Protein AF-A0A7J9DX32-F1 (afdb_monomer)

Structure (mmCIF, N/CA/C/O backbone):
data_AF-A0A7J9DX32-F1
#
_entry.id   AF-A0A7J9DX32-F1
#
loop_
_atom_site.group_PDB
_atom_site.id
_atom_site.type_symbol
_atom_site.label_atom_id
_atom_site.label_alt_id
_atom_site.label_comp_id
_atom_site.label_asym_id
_atom_site.label_entity_id
_atom_site.label_seq_id
_atom_site.pdbx_PDB_ins_code
_atom_site.Cartn_x
_atom_site.Cartn_y
_atom_site.Cartn_z
_atom_site.occupancy
_atom_site.B_iso_or_equiv
_atom_site.auth_seq_id
_atom_site.auth_comp_id
_atom_site.auth_asym_id
_atom_site.auth_atom_id
_atom_site.pdbx_PDB_model_num
ATOM 1 N N . MET A 1 1 ? -2.022 -14.378 55.003 1.00 65.31 1 MET A N 1
ATOM 2 C CA . MET A 1 1 ? -2.112 -14.749 53.570 1.00 65.31 1 MET A CA 1
ATOM 3 C C . MET A 1 1 ? -3.363 -14.179 52.886 1.00 65.31 1 MET A C 1
ATOM 5 O O . MET A 1 1 ? -3.227 -13.496 51.880 1.00 65.31 1 MET A O 1
ATOM 9 N N . GLN A 1 2 ? -4.553 -14.349 53.469 1.00 70.94 2 GLN A N 1
ATOM 10 C CA . GLN A 1 2 ? -5.857 -13.999 52.871 1.00 70.94 2 GLN A CA 1
ATOM 11 C C . GLN A 1 2 ? -6.054 -12.503 52.528 1.00 70.94 2 GLN A C 1
ATOM 13 O O . GLN A 1 2 ? -6.438 -12.180 51.409 1.00 70.94 2 GLN A O 1
ATOM 18 N N . LYS A 1 3 ? -5.680 -11.569 53.421 1.00 76.62 3 LYS A N 1
ATOM 19 C CA . LYS A 1 3 ? -5.816 -10.110 53.182 1.00 76.62 3 LYS A CA 1
ATOM 20 C C . LYS A 1 3 ? -5.061 -9.606 51.942 1.00 76.62 3 LYS A C 1
ATOM 22 O O . LYS A 1 3 ? -5.523 -8.699 51.259 1.00 76.62 3 LYS A O 1
ATOM 27 N N . SER A 1 4 ? -3.900 -10.191 51.641 1.00 73.19 4 SER A N 1
ATOM 28 C CA . SER A 1 4 ? -3.064 -9.764 50.511 1.00 73.19 4 SER A CA 1
ATOM 29 C C . SER A 1 4 ? -3.654 -10.207 49.163 1.00 73.19 4 SER A C 1
ATOM 31 O O . SER A 1 4 ? -3.531 -9.494 48.169 1.00 73.19 4 SER A O 1
ATOM 33 N N . GLN A 1 5 ? -4.365 -11.341 49.133 1.00 82.31 5 GLN A N 1
ATOM 34 C CA . GLN A 1 5 ? -5.118 -11.786 47.955 1.00 82.31 5 GLN A CA 1
ATOM 35 C C . GLN A 1 5 ? -6.330 -10.889 47.687 1.00 82.31 5 GLN A C 1
ATOM 37 O O . GLN A 1 5 ? -6.533 -10.481 46.546 1.00 82.31 5 GLN A O 1
ATOM 42 N N . THR A 1 6 ? -7.080 -10.508 48.726 1.00 76.38 6 THR A N 1
ATOM 43 C CA . THR A 1 6 ? -8.246 -9.619 48.592 1.00 76.38 6 THR A CA 1
ATOM 44 C C . THR A 1 6 ? 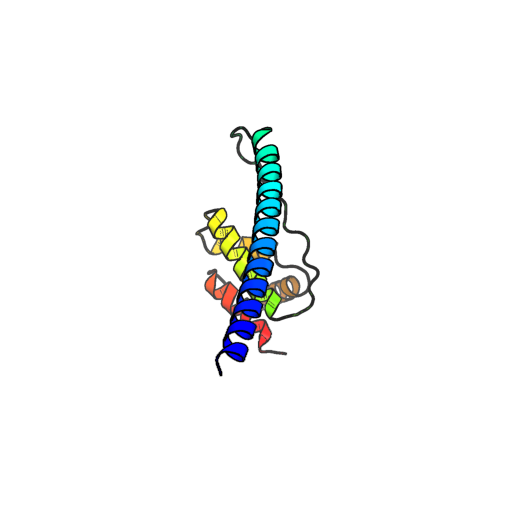-7.869 -8.257 47.997 1.00 76.38 6 THR A C 1
ATOM 46 O O . THR A 1 6 ? -8.558 -7.759 47.112 1.00 76.38 6 THR A O 1
ATOM 49 N N . ILE A 1 7 ? -6.729 -7.683 48.400 1.00 83.88 7 ILE A N 1
ATOM 50 C CA . ILE A 1 7 ? -6.231 -6.404 47.860 1.00 83.88 7 ILE A CA 1
ATOM 51 C C . ILE A 1 7 ? -5.830 -6.523 46.380 1.00 83.88 7 ILE A C 1
ATOM 53 O O . ILE A 1 7 ? -6.103 -5.623 45.587 1.00 83.88 7 ILE A O 1
ATOM 57 N N . ARG A 1 8 ? -5.186 -7.629 45.984 1.00 84.25 8 ARG A N 1
ATOM 58 C CA . ARG A 1 8 ? -4.792 -7.863 44.583 1.00 84.25 8 ARG A CA 1
ATOM 59 C C . ARG A 1 8 ? -6.004 -8.035 43.673 1.00 84.25 8 ARG A C 1
ATOM 61 O O . ARG A 1 8 ? -6.016 -7.470 42.584 1.00 84.25 8 ARG A O 1
ATOM 68 N N . LEU A 1 9 ? -7.015 -8.767 44.139 1.00 82.44 9 LEU A N 1
ATOM 69 C CA . LEU A 1 9 ? -8.276 -8.940 43.418 1.00 82.44 9 LEU A CA 1
ATOM 70 C C . LEU A 1 9 ? -9.008 -7.604 43.239 1.00 82.44 9 LEU A C 1
ATOM 72 O O . LEU A 1 9 ? -9.459 -7.316 42.135 1.00 82.44 9 LEU A O 1
ATOM 76 N N . GLY A 1 10 ? -9.036 -6.753 44.270 1.00 85.06 10 GLY A N 1
ATOM 77 C CA . GLY A 1 10 ? -9.612 -5.407 44.171 1.00 85.06 10 GLY A CA 1
ATOM 78 C C . GLY A 1 10 ? -8.940 -4.543 43.097 1.00 85.06 10 GLY A C 1
ATOM 79 O O . GLY A 1 10 ? -9.620 -3.983 42.243 1.00 85.06 10 GLY A O 1
ATOM 80 N N . LYS A 1 11 ? -7.601 -4.512 43.061 1.00 86.69 11 LYS A N 1
ATOM 81 C CA . LYS A 1 11 ? -6.849 -3.758 42.037 1.00 86.69 11 LYS A CA 1
ATOM 82 C C . LYS A 1 11 ? -7.049 -4.301 40.618 1.00 86.69 11 LYS A C 1
ATOM 84 O O . LYS A 1 11 ? -7.094 -3.533 39.661 1.00 86.69 11 LYS A O 1
ATOM 89 N N . ALA A 1 12 ? -7.143 -5.623 40.468 1.00 83.31 12 ALA A N 1
ATOM 90 C CA . ALA A 1 12 ? -7.405 -6.246 39.173 1.00 83.31 12 ALA A CA 1
ATOM 91 C C . ALA A 1 12 ? -8.815 -5.907 38.659 1.00 83.31 12 ALA A C 1
ATOM 93 O O . ALA A 1 12 ? -8.985 -5.626 37.471 1.00 83.31 12 ALA A O 1
ATOM 94 N N . LEU A 1 13 ? -9.805 -5.873 39.555 1.00 86.56 13 LEU A N 1
ATOM 95 C CA . LEU A 1 13 ? -11.174 -5.484 39.228 1.00 86.56 13 LEU A CA 1
ATOM 96 C C . LEU A 1 13 ? -11.249 -4.017 38.787 1.00 86.56 13 LEU A C 1
ATOM 98 O O . LEU A 1 13 ? -11.828 -3.725 37.747 1.00 86.56 13 LEU A O 1
ATOM 102 N N . GLU A 1 14 ? -10.590 -3.111 39.508 1.00 89.56 14 GLU A N 1
ATOM 103 C CA . GLU A 1 14 ? -10.540 -1.684 39.168 1.00 89.56 14 GLU A CA 1
ATOM 104 C C . GLU A 1 14 ? -9.890 -1.435 37.798 1.00 89.56 14 GLU A C 1
ATOM 106 O O . GLU A 1 14 ? -10.435 -0.708 36.967 1.00 89.56 14 GLU A O 1
ATOM 111 N N . LYS A 1 15 ? -8.779 -2.124 37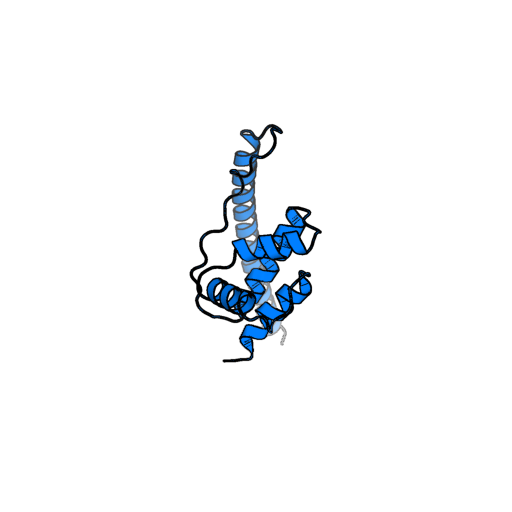.499 1.00 87.88 15 LYS A N 1
ATOM 112 C CA . LYS A 1 15 ? -8.139 -2.068 36.175 1.00 87.88 15 LYS A CA 1
ATOM 113 C C . LYS A 1 15 ? -9.067 -2.578 35.064 1.00 87.88 15 LYS A C 1
ATOM 115 O O . LYS A 1 15 ? -9.084 -2.027 33.962 1.00 87.88 15 LYS A O 1
ATOM 120 N N . THR A 1 16 ? -9.846 -3.619 35.347 1.00 87.12 16 THR A N 1
ATOM 121 C CA . THR A 1 16 ? -10.810 -4.184 34.390 1.00 87.12 16 THR A CA 1
ATOM 122 C C . THR A 1 16 ? -11.972 -3.220 34.144 1.00 87.12 16 THR A C 1
ATOM 124 O O . THR A 1 16 ? -12.362 -3.007 33.000 1.00 87.12 16 THR A O 1
ATOM 127 N N . ILE A 1 17 ? -12.478 -2.558 35.185 1.00 91.31 17 ILE A N 1
ATOM 128 C CA . ILE A 1 17 ? -13.526 -1.537 35.055 1.00 91.31 17 ILE A CA 1
ATOM 129 C C . ILE A 1 17 ? -13.012 -0.346 34.237 1.00 91.31 17 ILE A C 1
ATOM 131 O O . ILE A 1 17 ? -13.661 0.051 33.273 1.00 91.31 17 ILE A O 1
ATOM 135 N N . ALA A 1 18 ? -11.816 0.164 34.545 1.00 88.06 18 ALA A N 1
ATOM 136 C CA . ALA A 1 18 ? -11.224 1.292 33.825 1.00 88.06 18 ALA A CA 1
ATOM 137 C C . ALA A 1 18 ? -11.020 0.995 32.328 1.00 88.06 18 ALA A C 1
ATOM 139 O O . ALA A 1 18 ? -11.337 1.820 31.474 1.00 88.06 18 ALA A O 1
ATOM 140 N N . THR A 1 19 ? -10.529 -0.203 31.999 1.00 82.31 19 THR A N 1
ATOM 141 C CA . THR A 1 19 ? -10.352 -0.631 30.599 1.00 82.31 19 THR A CA 1
ATOM 142 C C . THR A 1 19 ? -11.688 -0.818 29.883 1.00 82.31 19 THR A C 1
ATOM 144 O O . THR A 1 19 ? -11.819 -0.403 28.736 1.00 82.31 19 THR A O 1
ATOM 147 N N . THR A 1 20 ? -12.696 -1.365 30.564 1.00 89.56 20 THR A N 1
ATOM 148 C CA . THR A 1 20 ? -14.044 -1.526 29.999 1.00 89.56 20 THR A CA 1
ATOM 149 C C . THR A 1 20 ? -14.676 -0.169 29.688 1.00 89.56 20 THR A C 1
ATOM 151 O O . THR A 1 20 ? -15.196 0.017 28.595 1.00 89.56 20 THR A O 1
ATOM 154 N N . MET A 1 21 ? -14.561 0.808 30.595 1.00 87.75 21 MET A N 1
ATOM 155 C CA . MET A 1 21 ? -15.068 2.166 30.366 1.00 87.75 21 MET A CA 1
ATOM 156 C C . MET A 1 21 ? -14.377 2.842 29.175 1.00 87.75 21 MET A C 1
ATOM 158 O O . MET A 1 21 ? -15.054 3.412 28.327 1.00 87.75 21 MET A O 1
ATOM 162 N N . ALA A 1 22 ? -13.050 2.724 29.068 1.00 82.38 22 ALA A N 1
ATOM 163 C CA . ALA A 1 22 ? -12.300 3.290 27.946 1.00 82.38 22 ALA A CA 1
ATOM 164 C C . ALA A 1 22 ? -12.711 2.682 26.591 1.00 82.38 22 ALA A C 1
ATOM 166 O O . ALA A 1 22 ? -12.800 3.395 25.592 1.00 82.38 22 ALA A O 1
ATOM 167 N N . LEU A 1 23 ? -12.988 1.374 26.554 1.00 83.38 23 LEU A N 1
ATOM 168 C CA . LEU A 1 23 ? -13.470 0.701 25.348 1.00 83.38 23 LEU A CA 1
ATOM 169 C C . LEU A 1 23 ? -14.889 1.138 24.976 1.00 83.38 23 LEU A C 1
ATOM 171 O O . LEU A 1 23 ? -15.129 1.422 23.805 1.00 83.38 23 LEU A O 1
ATOM 175 N N . SER A 1 24 ? -15.800 1.249 25.948 1.00 86.00 24 SER A N 1
ATOM 176 C CA . SER A 1 24 ? -17.157 1.751 25.701 1.00 86.00 24 SER A CA 1
ATOM 177 C C . SER A 1 24 ? -17.139 3.161 25.112 1.00 86.00 24 SER A C 1
ATOM 179 O O . SER A 1 24 ? -17.794 3.404 24.104 1.00 86.00 24 SER A O 1
ATOM 181 N N . THR A 1 25 ? -16.311 4.061 25.652 1.00 85.88 25 THR A N 1
ATOM 182 C CA . THR A 1 25 ? -16.146 5.414 25.100 1.00 85.88 25 THR A CA 1
ATOM 183 C C . THR A 1 25 ? -15.645 5.393 23.654 1.00 85.88 25 THR A C 1
ATOM 185 O O . THR A 1 25 ? -16.145 6.141 22.818 1.00 85.88 25 THR A O 1
ATOM 188 N N . ARG A 1 26 ? -14.687 4.516 23.320 1.00 79.62 26 ARG A N 1
ATOM 189 C CA . ARG A 1 26 ? -14.181 4.413 21.943 1.00 79.62 26 ARG A CA 1
ATOM 190 C C . ARG A 1 26 ? -15.220 3.835 20.977 1.00 79.62 26 ARG A C 1
ATOM 192 O O . ARG A 1 26 ? -15.222 4.209 19.808 1.00 79.62 26 ARG A O 1
ATOM 199 N N . ILE A 1 27 ? -16.085 2.933 21.440 1.00 85.06 27 ILE A N 1
ATOM 200 C CA . ILE A 1 27 ? -17.188 2.395 20.631 1.00 85.06 27 ILE A CA 1
ATOM 201 C C . ILE A 1 27 ? -18.187 3.505 20.301 1.00 85.06 27 ILE A C 1
ATOM 203 O O . ILE A 1 27 ? -18.516 3.672 19.132 1.00 85.06 27 ILE A O 1
ATOM 207 N N . GLU A 1 28 ? -18.595 4.304 21.287 1.00 85.62 28 GLU A N 1
ATOM 208 C CA . GLU A 1 28 ? -19.514 5.432 21.074 1.00 85.62 28 GLU A CA 1
ATOM 209 C C . GLU A 1 28 ? -18.944 6.459 20.078 1.00 85.62 28 GLU A C 1
ATOM 211 O O . GLU A 1 28 ? -19.654 6.946 19.197 1.00 85.62 28 GLU A O 1
ATOM 216 N N . GLU A 1 29 ? -17.641 6.746 20.161 1.00 75.06 29 GLU A N 1
ATOM 217 C CA . GLU A 1 29 ? -16.950 7.633 19.219 1.00 75.06 29 GLU A CA 1
ATOM 218 C C . GLU A 1 29 ? -16.958 7.072 17.785 1.00 75.06 29 GLU A C 1
ATOM 220 O O . GLU A 1 29 ? -17.318 7.775 16.838 1.00 75.06 29 GLU A O 1
ATOM 225 N N . LEU A 1 30 ? -16.632 5.784 17.621 1.00 72.19 30 LEU A N 1
ATOM 226 C CA . LEU A 1 30 ? -16.642 5.105 16.321 1.00 72.19 30 LEU A CA 1
ATOM 227 C C . LEU A 1 30 ? -18.050 5.000 15.723 1.00 72.19 30 LEU A C 1
ATOM 229 O O . LEU A 1 30 ? -18.220 5.134 14.510 1.00 72.19 30 LEU A O 1
ATOM 233 N N . GLU A 1 31 ? -19.069 4.771 16.549 1.00 80.25 31 GLU A N 1
ATOM 234 C CA . GLU A 1 31 ? -20.467 4.783 16.116 1.00 80.25 31 GLU A CA 1
ATOM 235 C C . GLU A 1 31 ? -20.891 6.178 15.636 1.00 80.25 31 GLU A C 1
ATOM 237 O O . GLU A 1 31 ? -21.582 6.289 14.618 1.00 80.25 31 GLU A O 1
ATOM 242 N N . GLY A 1 32 ? -20.412 7.240 16.295 1.00 74.50 32 GLY A N 1
ATOM 243 C CA . GLY A 1 32 ? -20.582 8.626 15.857 1.00 74.50 32 GLY A CA 1
ATOM 244 C C . GLY A 1 32 ? -19.933 8.907 14.498 1.00 74.50 32 GLY A C 1
ATOM 245 O O . GLY A 1 32 ? -20.589 9.429 13.593 1.00 74.50 32 GLY A O 1
ATOM 246 N N . GLU A 1 33 ? -18.674 8.503 14.309 1.00 66.69 33 GLU A N 1
ATOM 247 C CA . GLU A 1 33 ? -17.971 8.620 13.022 1.00 66.69 33 GLU A CA 1
ATOM 248 C C . GLU A 1 33 ? -18.699 7.848 11.902 1.00 66.69 33 GLU A C 1
ATOM 250 O O . GLU A 1 33 ? -18.922 8.379 10.809 1.00 66.69 33 GLU A O 1
ATOM 255 N N . LEU A 1 34 ? -19.155 6.619 12.177 1.00 68.81 34 LEU A N 1
ATOM 256 C CA . LEU A 1 34 ? -19.912 5.806 11.220 1.00 68.81 34 LEU A CA 1
ATOM 257 C C . LEU A 1 34 ? -21.272 6.417 10.867 1.00 68.81 34 LEU A C 1
ATOM 259 O O . LEU A 1 34 ? -21.700 6.323 9.713 1.00 68.81 34 LEU A O 1
ATOM 263 N N . ALA A 1 35 ? -21.959 7.042 11.825 1.00 76.25 35 ALA A N 1
ATOM 264 C CA . ALA A 1 35 ? -23.212 7.747 11.572 1.00 76.25 35 ALA A CA 1
ATOM 265 C C . ALA A 1 35 ? -23.002 8.940 10.627 1.00 76.25 35 ALA A C 1
ATOM 267 O O . ALA A 1 35 ? -23.790 9.126 9.696 1.00 76.25 35 ALA A O 1
ATOM 268 N N . LEU A 1 36 ? -21.908 9.692 10.797 1.00 66.56 36 LEU A N 1
ATOM 269 C CA . LEU A 1 36 ? -21.531 10.788 9.899 1.00 66.56 36 LEU A CA 1
ATOM 270 C C . LEU A 1 36 ? -21.201 10.278 8.487 1.00 66.56 36 LEU A C 1
ATOM 272 O O . LEU A 1 36 ? -21.706 10.828 7.506 1.00 66.56 36 LEU A O 1
ATOM 276 N N . CYS A 1 37 ? -20.438 9.185 8.367 1.00 63.12 37 CYS A N 1
ATOM 277 C CA . CYS A 1 37 ? -20.157 8.548 7.076 1.00 63.12 37 CYS A CA 1
ATOM 278 C C . CYS A 1 37 ? -21.437 8.063 6.378 1.00 63.12 37 CYS A C 1
ATOM 280 O O . CYS A 1 37 ? -21.623 8.294 5.184 1.00 63.12 37 CYS A O 1
ATOM 282 N N . ARG A 1 38 ? -22.354 7.422 7.111 1.00 71.75 38 ARG A N 1
ATOM 283 C CA . ARG A 1 38 ? -23.634 6.944 6.560 1.00 71.75 38 ARG A CA 1
ATOM 284 C C . ARG A 1 38 ? -24.552 8.090 6.144 1.00 71.75 38 ARG A C 1
ATOM 286 O O . ARG A 1 38 ? -25.190 7.994 5.100 1.00 71.75 38 ARG A O 1
ATOM 293 N N . ALA A 1 39 ? -24.598 9.179 6.910 1.00 70.31 39 ALA A N 1
ATOM 294 C CA . ALA A 1 39 ? -25.368 10.368 6.554 1.00 70.31 39 ALA A CA 1
ATOM 295 C C . ALA A 1 39 ? -24.838 11.041 5.275 1.00 70.31 39 ALA A C 1
ATOM 297 O O . ALA A 1 39 ? -25.634 11.522 4.466 1.00 70.31 39 ALA A O 1
ATOM 298 N N . ALA A 1 40 ? -23.518 11.025 5.060 1.00 57.16 40 ALA A N 1
ATOM 299 C CA . ALA A 1 40 ? -22.903 11.500 3.821 1.00 57.16 40 ALA A CA 1
ATOM 300 C C . ALA A 1 40 ? -23.267 10.614 2.614 1.00 57.16 40 ALA A C 1
ATOM 302 O O . ALA A 1 40 ? -23.561 11.134 1.542 1.00 57.16 40 ALA A O 1
ATOM 303 N N . VAL A 1 41 ? -23.337 9.290 2.797 1.00 59.50 41 VAL A N 1
ATOM 304 C CA . VAL A 1 41 ? -23.740 8.336 1.744 1.00 59.50 41 VAL A CA 1
ATOM 305 C C . VAL A 1 41 ? -25.246 8.406 1.438 1.00 59.50 41 VAL A C 1
ATOM 307 O O . VAL A 1 41 ? -25.655 8.290 0.285 1.00 59.50 41 VAL A O 1
ATOM 310 N N . GLY A 1 42 ? -26.091 8.647 2.446 1.00 49.75 42 GLY A N 1
ATOM 311 C CA . GLY A 1 42 ? -27.550 8.721 2.296 1.00 49.75 42 GLY A CA 1
ATOM 312 C C . GLY A 1 42 ? -28.070 9.966 1.563 1.00 49.75 42 GLY A C 1
ATOM 313 O O . GLY A 1 42 ? -29.218 9.966 1.124 1.00 49.75 42 GLY A O 1
ATOM 314 N N . LYS A 1 43 ? -27.248 11.015 1.396 1.00 49.88 43 LYS A N 1
ATOM 315 C CA . LYS A 1 43 ? -27.623 12.259 0.692 1.00 49.88 43 LYS A CA 1
ATOM 316 C C . LYS A 1 43 ? -27.321 12.279 -0.811 1.00 49.88 43 LYS A C 1
ATOM 318 O O . LYS A 1 43 ? -27.414 13.332 -1.433 1.00 49.88 43 LYS A O 1
ATOM 323 N N . GLY A 1 44 ? -27.108 11.108 -1.405 1.00 49.25 44 GLY A N 1
ATOM 324 C CA . GLY A 1 44 ? -27.250 10.910 -2.842 1.00 49.25 44 GLY A CA 1
ATOM 325 C C . GLY A 1 44 ? -25.951 10.527 -3.524 1.00 49.25 44 GLY A C 1
ATOM 326 O O . GLY A 1 44 ? -25.152 11.382 -3.878 1.00 49.25 44 GLY A O 1
ATOM 327 N N . VAL A 1 45 ? -25.820 9.237 -3.815 1.00 41.69 45 VAL A N 1
ATOM 328 C CA . VAL A 1 45 ? -25.151 8.780 -5.032 1.00 41.69 45 VAL A CA 1
ATOM 329 C C . VAL A 1 45 ? -26.072 7.736 -5.645 1.00 41.69 45 VAL A C 1
ATOM 331 O O . VAL A 1 45 ? -26.059 6.558 -5.297 1.00 41.69 45 VAL A O 1
ATOM 334 N N . SER A 1 46 ? -26.966 8.225 -6.502 1.00 40.91 46 SER A N 1
ATOM 335 C CA . SER A 1 46 ? -27.636 7.392 -7.492 1.00 40.91 46 SER A CA 1
ATOM 336 C C . SER A 1 46 ? -26.563 6.755 -8.370 1.00 40.91 46 SER A C 1
ATOM 338 O O . SER A 1 46 ? -25.560 7.395 -8.680 1.00 40.91 46 SER A O 1
ATOM 340 N N . ASN A 1 47 ? -26.789 5.509 -8.778 1.00 42.31 47 ASN A N 1
ATOM 341 C CA . ASN A 1 47 ? -25.991 4.798 -9.769 1.00 42.31 47 ASN A CA 1
ATOM 342 C C . ASN A 1 47 ? -25.949 5.584 -11.089 1.00 42.31 47 ASN A C 1
ATOM 344 O O . ASN A 1 47 ? -26.747 5.365 -11.995 1.00 42.31 47 ASN A O 1
ATOM 348 N N . THR A 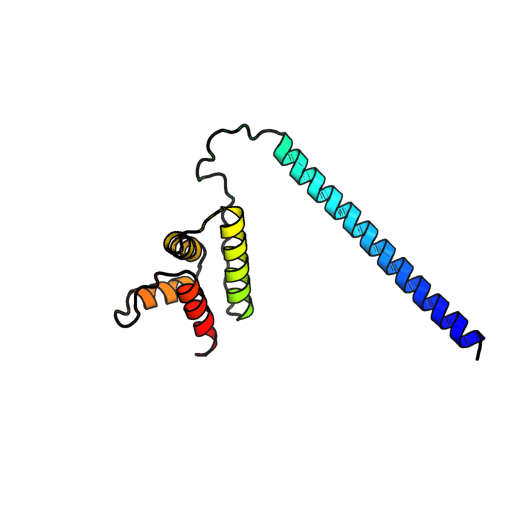1 48 ? -24.999 6.493 -11.206 1.00 36.53 48 THR A N 1
ATOM 349 C CA . THR A 1 48 ? -24.508 7.042 -12.462 1.00 36.53 48 THR A CA 1
ATOM 350 C C . THR A 1 48 ? -23.031 6.736 -12.469 1.00 36.53 48 THR A C 1
ATOM 352 O O . THR A 1 48 ? -22.354 7.014 -11.483 1.00 36.53 48 THR A O 1
ATOM 355 N N . ALA A 1 49 ? -22.588 6.066 -13.534 1.00 44.81 49 ALA A N 1
ATOM 356 C CA . ALA A 1 49 ? -21.209 5.690 -13.802 1.00 44.81 49 ALA A CA 1
ATOM 357 C C . ALA A 1 49 ? -20.229 6.647 -13.111 1.00 44.81 49 ALA A C 1
ATOM 359 O O . ALA A 1 49 ? -20.212 7.831 -13.440 1.00 44.81 49 ALA A O 1
ATOM 360 N N . LEU A 1 50 ? -19.486 6.136 -12.124 1.00 41.09 50 LEU A N 1
ATOM 361 C CA . LEU A 1 50 ? -18.480 6.906 -11.403 1.00 41.09 50 LEU A CA 1
ATOM 362 C C . LEU A 1 50 ? -17.449 7.379 -12.427 1.00 41.09 50 LEU A C 1
ATOM 364 O O . LEU A 1 50 ? -16.577 6.616 -12.848 1.00 41.09 50 LEU A O 1
ATOM 368 N N . SER A 1 51 ? -17.599 8.628 -12.860 1.00 44.38 51 SER A N 1
ATOM 369 C CA . SER A 1 51 ? -16.553 9.380 -13.528 1.00 44.38 51 SER A CA 1
ATOM 370 C C . SER A 1 51 ? -15.308 9.320 -12.654 1.00 44.38 51 SER A C 1
ATOM 372 O O . SER A 1 51 ? -15.382 9.397 -11.425 1.00 44.38 51 SER A O 1
ATOM 374 N N . ASN A 1 52 ? -14.159 9.143 -13.300 1.00 50.09 52 ASN A N 1
ATOM 375 C CA . ASN A 1 52 ? -12.854 8.946 -12.670 1.00 50.09 52 ASN A CA 1
ATOM 376 C C . ASN A 1 52 ? -12.440 10.067 -11.686 1.00 50.09 52 ASN A C 1
ATOM 378 O O . ASN A 1 52 ? -11.427 9.922 -11.004 1.00 50.09 52 ASN A O 1
ATOM 382 N N . GLU A 1 53 ? -13.204 11.158 -11.592 1.00 46.25 53 GLU A N 1
ATOM 383 C CA . GLU A 1 53 ? -13.005 12.288 -10.683 1.00 46.25 53 GLU A CA 1
ATOM 384 C C . GLU A 1 53 ? -13.417 12.073 -9.207 1.00 46.25 53 GLU A C 1
ATOM 386 O O . GLU A 1 53 ? -12.885 12.778 -8.353 1.00 46.25 53 GLU A O 1
ATOM 391 N N . ASP A 1 54 ? -14.297 11.121 -8.860 1.00 47.72 54 ASP A N 1
ATOM 392 C CA . ASP A 1 54 ? -14.892 11.042 -7.499 1.00 47.72 54 ASP A CA 1
ATOM 393 C C . ASP A 1 54 ? -14.113 10.190 -6.477 1.00 47.72 54 ASP A C 1
ATOM 395 O O . ASP A 1 54 ? -14.544 9.995 -5.337 1.00 47.72 54 ASP A O 1
ATOM 399 N N . VAL A 1 55 ? -12.944 9.663 -6.848 1.00 49.75 55 VAL A N 1
ATOM 400 C CA . VAL A 1 55 ? -12.059 8.987 -5.889 1.00 49.75 55 VAL A CA 1
AT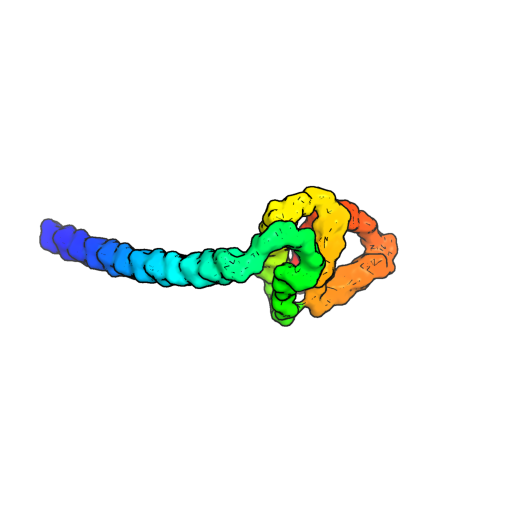OM 401 C C . VAL A 1 55 ? -11.121 10.034 -5.287 1.00 49.75 55 VAL A C 1
ATOM 403 O O . VAL A 1 55 ? -10.301 10.581 -6.029 1.00 49.75 55 VAL A O 1
ATOM 406 N N . PRO A 1 56 ? -11.158 10.297 -3.963 1.00 50.06 56 PRO A N 1
ATOM 407 C CA . PRO A 1 56 ? -10.186 11.185 -3.346 1.00 50.06 56 PRO A CA 1
ATOM 408 C C . PRO A 1 56 ? -8.792 10.614 -3.591 1.00 50.06 56 PRO A C 1
ATOM 410 O O . PRO A 1 56 ? -8.463 9.523 -3.114 1.00 50.06 56 PRO A O 1
ATOM 413 N N . LYS A 1 57 ? -7.976 11.334 -4.367 1.00 54.34 57 LYS A N 1
ATOM 414 C CA . LYS A 1 57 ? -6.564 10.992 -4.525 1.00 54.34 57 LYS A CA 1
ATOM 415 C C . LYS A 1 57 ? -5.928 10.935 -3.128 1.00 54.34 57 LYS A C 1
ATOM 417 O O . LYS A 1 57 ? -6.137 11.860 -2.337 1.00 54.34 57 LYS A O 1
ATOM 422 N N . PRO A 1 58 ? -5.158 9.883 -2.804 1.00 51.91 58 PRO A N 1
ATOM 423 C CA . PRO A 1 58 ? -4.320 9.868 -1.620 1.00 51.91 58 PRO A CA 1
ATOM 424 C C . PRO A 1 58 ? -3.458 11.129 -1.602 1.00 51.91 58 PRO A C 1
ATOM 426 O O . PRO A 1 58 ? -2.879 11.515 -2.617 1.00 51.91 58 PRO A O 1
ATOM 429 N N . LYS A 1 59 ? -3.429 11.790 -0.446 1.00 54.22 59 LYS A N 1
ATOM 430 C CA . LYS A 1 59 ? -2.650 13.008 -0.222 1.00 54.22 59 LYS A CA 1
ATOM 431 C C . LYS A 1 59 ? -1.167 12.736 -0.498 1.00 54.22 59 LYS A C 1
ATOM 433 O O . LYS A 1 59 ? -0.682 11.665 -0.133 1.00 54.22 59 LYS A O 1
ATOM 438 N N . GLU A 1 60 ? -0.486 13.706 -1.109 1.00 50.91 60 GLU A N 1
ATOM 439 C CA . GLU A 1 60 ? 0.949 13.652 -1.412 1.00 50.91 60 GLU A CA 1
ATOM 440 C C . GLU A 1 60 ? 1.752 13.199 -0.188 1.00 50.91 60 GLU A C 1
ATOM 442 O O . GLU A 1 60 ? 1.658 13.767 0.904 1.00 50.91 60 GLU A O 1
ATOM 447 N N . PHE A 1 61 ? 2.505 12.120 -0.387 1.00 46.81 61 PHE A N 1
ATOM 448 C CA . PHE A 1 61 ? 3.400 11.548 0.598 1.00 46.81 61 PHE A CA 1
ATOM 449 C C . PHE A 1 61 ? 4.719 12.314 0.534 1.00 46.81 61 PHE A C 1
ATOM 451 O O . PHE A 1 61 ? 5.472 12.152 -0.419 1.00 46.81 61 PHE A O 1
ATOM 458 N N . VAL A 1 62 ? 4.976 13.154 1.537 1.00 45.12 62 VAL A N 1
ATOM 459 C CA . VAL A 1 62 ? 6.295 13.758 1.750 1.00 45.12 62 VAL A CA 1
ATOM 460 C C . VAL A 1 62 ? 7.140 12.709 2.457 1.00 45.12 62 VAL A C 1
ATOM 462 O O . VAL A 1 62 ? 6.938 12.416 3.638 1.00 45.12 62 VAL A O 1
ATOM 465 N N . GLY A 1 63 ? 8.015 12.067 1.689 1.00 44.84 63 GLY A N 1
ATOM 466 C CA . GLY A 1 63 ? 8.818 10.948 2.155 1.00 44.84 63 GLY A CA 1
ATOM 467 C C . GLY A 1 63 ? 9.920 11.374 3.121 1.00 44.84 63 GLY A C 1
ATOM 468 O O . GLY A 1 63 ? 10.826 12.114 2.755 1.00 44.84 63 GLY A O 1
ATOM 469 N N . THR A 1 64 ? 9.904 10.800 4.324 1.00 42.91 64 THR A N 1
ATOM 470 C CA . THR A 1 64 ? 11.140 10.530 5.070 1.00 42.91 64 THR A CA 1
ATOM 471 C C . THR A 1 64 ? 11.462 9.051 4.884 1.00 42.91 64 THR A C 1
ATOM 473 O O . THR A 1 64 ? 10.615 8.198 5.151 1.00 42.91 64 THR A O 1
ATOM 476 N N . SER A 1 65 ? 12.658 8.745 4.378 1.00 54.12 65 SER A N 1
ATOM 477 C CA . SER A 1 65 ? 13.148 7.380 4.147 1.00 54.12 65 SER A CA 1
ATOM 478 C C . SER A 1 65 ? 13.086 6.554 5.440 1.00 54.12 65 SER A C 1
ATOM 480 O O . SER A 1 65 ? 13.785 6.836 6.408 1.00 54.12 65 SER A O 1
ATOM 482 N N . CYS A 1 66 ? 12.189 5.572 5.484 1.00 46.88 66 CYS A N 1
ATOM 483 C CA . CYS A 1 66 ? 12.084 4.576 6.546 1.00 46.88 66 CYS A CA 1
ATOM 484 C C . CYS A 1 66 ? 11.576 3.292 5.913 1.00 46.88 66 CYS A C 1
ATOM 486 O O . CYS A 1 66 ? 10.598 3.321 5.164 1.00 46.88 66 CYS A O 1
ATOM 488 N N . ALA A 1 67 ? 12.183 2.166 6.274 1.00 51.25 67 ALA A N 1
ATOM 489 C CA . ALA A 1 67 ? 11.768 0.847 5.827 1.00 51.25 67 ALA A CA 1
ATOM 490 C C . ALA A 1 67 ? 10.261 0.568 6.020 1.00 51.25 67 ALA A C 1
ATOM 492 O O . ALA A 1 67 ? 9.590 -0.040 5.185 1.00 51.25 67 ALA A O 1
ATOM 493 N N . CYS A 1 68 ? 9.706 1.141 7.089 1.00 55.81 68 CYS A N 1
ATOM 494 C CA . CYS A 1 68 ? 8.290 1.119 7.424 1.00 55.81 68 CYS A CA 1
ATOM 495 C C . CYS A 1 68 ? 7.372 1.730 6.350 1.00 55.81 68 CYS A C 1
ATOM 497 O O . CYS A 1 68 ? 6.207 1.351 6.249 1.00 55.81 68 CYS A O 1
ATOM 499 N N . ASN A 1 69 ? 7.867 2.664 5.536 1.00 66.81 69 ASN A N 1
ATOM 500 C CA . ASN A 1 69 ? 7.060 3.372 4.546 1.00 66.81 69 ASN A CA 1
ATOM 501 C C . ASN A 1 69 ? 6.831 2.550 3.277 1.00 66.81 69 ASN A C 1
ATOM 503 O O . ASN A 1 69 ? 5.753 2.644 2.694 1.00 66.81 69 ASN A O 1
ATOM 507 N N . VAL A 1 70 ? 7.785 1.696 2.896 1.00 73.31 70 VAL A N 1
ATOM 508 C CA . VAL A 1 70 ? 7.633 0.780 1.755 1.00 73.31 70 VAL A CA 1
ATOM 509 C C . VAL A 1 70 ? 6.623 -0.319 2.079 1.00 73.31 70 VAL A C 1
ATOM 511 O O . VAL A 1 70 ? 5.698 -0.552 1.302 1.00 73.31 70 VAL A O 1
ATOM 514 N N . ASP A 1 71 ? 6.732 -0.947 3.251 1.00 79.56 71 ASP A N 1
ATOM 515 C CA . ASP A 1 71 ? 5.781 -1.986 3.662 1.00 79.56 71 ASP A CA 1
ATOM 516 C C . ASP A 1 71 ? 4.364 -1.424 3.853 1.00 79.56 71 ASP A C 1
ATOM 518 O O . ASP A 1 71 ? 3.394 -2.010 3.368 1.00 79.56 71 ASP A O 1
ATOM 522 N N . ASN A 1 72 ? 4.231 -0.245 4.473 1.00 81.44 72 ASN A N 1
ATOM 523 C CA . ASN A 1 72 ? 2.937 0.428 4.614 1.00 81.44 72 ASN A CA 1
ATOM 524 C C . ASN A 1 72 ? 2.330 0.824 3.261 1.00 81.44 72 ASN A C 1
ATOM 526 O O . ASN A 1 72 ? 1.113 0.735 3.079 1.00 81.44 72 ASN A O 1
ATOM 530 N N . PHE A 1 73 ? 3.156 1.261 2.307 1.00 81.88 73 PHE A N 1
ATOM 531 C CA . PHE A 1 73 ? 2.716 1.573 0.951 1.00 81.88 73 PHE A CA 1
ATOM 532 C C . PHE A 1 73 ? 2.177 0.328 0.241 1.00 81.88 73 PHE A C 1
ATOM 534 O O . PHE A 1 73 ? 1.045 0.340 -0.246 1.00 81.88 73 PHE A O 1
ATOM 541 N N . LEU A 1 74 ? 2.942 -0.766 0.240 1.00 88.56 74 LEU A N 1
ATOM 542 C CA . LEU A 1 74 ? 2.539 -2.013 -0.410 1.00 88.56 74 LEU A CA 1
ATOM 543 C C . LEU A 1 74 ? 1.253 -2.577 0.196 1.00 88.56 74 LEU A C 1
ATOM 545 O O . LEU A 1 74 ? 0.345 -2.954 -0.543 1.00 88.56 74 LEU A O 1
ATOM 549 N N . TRP A 1 75 ? 1.129 -2.546 1.525 1.00 88.50 75 TRP A N 1
ATOM 550 C CA . TRP A 1 75 ? -0.085 -2.982 2.211 1.00 88.50 75 TRP A CA 1
ATOM 551 C C . TRP A 1 75 ? -1.315 -2.150 1.811 1.00 88.50 75 TRP A C 1
ATOM 553 O O . TRP A 1 75 ? -2.382 -2.695 1.515 1.00 88.50 75 TRP A O 1
ATOM 563 N N . ARG A 1 76 ? -1.173 -0.818 1.732 1.00 85.69 76 ARG A N 1
ATOM 564 C CA . ARG A 1 76 ? -2.247 0.078 1.270 1.00 85.69 76 ARG A CA 1
ATOM 565 C C . ARG A 1 76 ? -2.648 -0.199 -0.177 1.00 85.69 76 ARG A C 1
ATOM 567 O O . ARG A 1 76 ? -3.844 -0.202 -0.472 1.00 85.69 76 ARG A O 1
ATOM 574 N N . MET A 1 77 ? -1.679 -0.452 -1.057 1.00 90.00 77 MET A N 1
ATOM 575 C CA . MET A 1 77 ? -1.937 -0.761 -2.464 1.00 90.00 77 MET A CA 1
ATOM 576 C C . MET A 1 77 ? -2.665 -2.095 -2.634 1.00 90.00 77 MET A C 1
ATOM 578 O O . MET A 1 77 ? -3.650 -2.159 -3.365 1.00 90.00 77 MET A O 1
ATOM 582 N N . GLU A 1 78 ? -2.269 -3.138 -1.904 1.00 91.06 78 GLU A N 1
ATOM 583 C CA . GLU A 1 78 ? -2.972 -4.426 -1.931 1.00 91.06 78 GLU A CA 1
ATOM 584 C C . GLU A 1 78 ? -4.427 -4.302 -1.470 1.00 91.06 78 GLU A C 1
ATOM 586 O O . GLU A 1 78 ? -5.336 -4.863 -2.090 1.00 91.06 78 GLU A O 1
ATOM 591 N N . ASN A 1 79 ? -4.669 -3.530 -0.409 1.00 89.25 79 ASN A N 1
ATOM 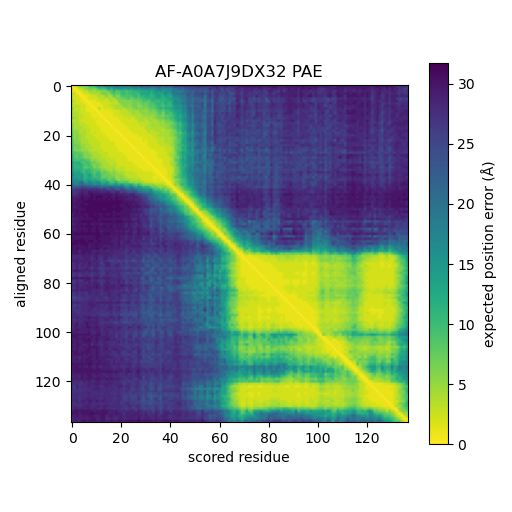592 C CA . ASN A 1 79 ? -6.023 -3.278 0.064 1.00 89.25 79 ASN A CA 1
ATOM 593 C C . ASN A 1 79 ? -6.847 -2.475 -0.959 1.00 89.25 79 ASN A C 1
ATOM 595 O O . ASN A 1 79 ? -8.019 -2.777 -1.190 1.00 89.25 79 ASN A O 1
ATOM 599 N N . TYR A 1 80 ? -6.229 -1.494 -1.619 1.00 85.88 80 TYR A N 1
ATOM 600 C CA . TYR A 1 80 ? -6.855 -0.727 -2.694 1.00 85.88 80 TYR A CA 1
ATOM 601 C C . TYR A 1 80 ? -7.240 -1.614 -3.885 1.00 85.88 80 TYR A C 1
ATOM 603 O O . TYR A 1 80 ? -8.380 -1.556 -4.349 1.00 85.88 80 TYR A O 1
ATOM 611 N N . PHE A 1 81 ? -6.337 -2.483 -4.347 1.00 91.50 81 PHE A N 1
ATOM 612 C CA . PHE A 1 81 ? -6.616 -3.409 -5.446 1.00 91.50 81 PHE A CA 1
ATOM 613 C C . PHE A 1 81 ? -7.744 -4.373 -5.104 1.00 91.50 81 PHE A C 1
ATOM 615 O O . PHE A 1 81 ? -8.638 -4.575 -5.925 1.00 91.50 81 PHE A O 1
ATOM 622 N N . ARG A 1 82 ? -7.756 -4.900 -3.875 1.00 91.50 82 ARG A N 1
ATOM 623 C CA . ARG A 1 82 ? -8.838 -5.758 -3.380 1.00 91.50 82 ARG A CA 1
ATOM 624 C C . ARG A 1 82 ? -10.184 -5.036 -3.408 1.00 91.50 82 ARG A C 1
ATOM 626 O O . ARG A 1 82 ? -11.154 -5.594 -3.908 1.00 91.50 82 ARG A O 1
ATOM 633 N N . ALA A 1 83 ? -10.239 -3.800 -2.913 1.00 86.94 83 ALA A N 1
ATOM 634 C CA . ALA A 1 83 ? -11.466 -3.007 -2.892 1.00 86.94 83 ALA A CA 1
ATOM 635 C C . ALA A 1 83 ? -11.953 -2.623 -4.301 1.00 86.94 83 ALA A C 1
ATOM 637 O O . ALA A 1 83 ? -13.156 -2.551 -4.541 1.00 86.94 83 ALA A O 1
ATOM 638 N N . LYS A 1 84 ? -11.028 -2.387 -5.239 1.00 85.69 84 LYS A N 1
ATOM 639 C CA . LYS A 1 84 ? -11.327 -2.040 -6.637 1.00 85.69 84 LYS A CA 1
ATOM 640 C C . LYS A 1 84 ? -11.530 -3.249 -7.555 1.00 85.69 84 LYS A C 1
ATOM 642 O O . LYS A 1 84 ? -11.907 -3.055 -8.706 1.00 85.69 84 LYS A O 1
ATOM 647 N N . GLY A 1 85 ? -11.276 -4.469 -7.081 1.00 90.00 85 GLY A N 1
ATOM 648 C CA . GLY A 1 85 ? -11.328 -5.679 -7.905 1.00 90.00 85 GLY A CA 1
ATOM 649 C C . GLY A 1 85 ? -10.237 -5.737 -8.981 1.00 90.00 85 GLY A C 1
ATOM 650 O O . GLY A 1 85 ? -10.432 -6.365 -10.018 1.00 90.00 85 GLY A O 1
ATOM 651 N N . ILE A 1 86 ? -9.097 -5.075 -8.765 1.00 90.69 86 ILE A N 1
ATOM 652 C CA . ILE A 1 86 ? -7.983 -5.068 -9.720 1.00 90.69 86 ILE A CA 1
ATOM 653 C C . ILE A 1 86 ? -7.196 -6.370 -9.557 1.00 90.69 86 ILE A C 1
ATOM 655 O O . ILE A 1 86 ? -6.526 -6.587 -8.547 1.00 90.69 86 ILE A O 1
ATOM 659 N N . VAL A 1 87 ? -7.274 -7.234 -10.569 1.00 89.31 87 VAL A N 1
ATOM 660 C CA . VAL A 1 87 ? -6.591 -8.538 -10.586 1.00 89.31 87 VAL A CA 1
ATOM 661 C C . VAL A 1 87 ? -5.390 -8.537 -11.527 1.00 89.31 87 VAL A C 1
ATOM 663 O O . VAL A 1 87 ? -4.397 -9.184 -11.207 1.00 89.31 87 VAL A O 1
ATOM 666 N N . ASP A 1 88 ? -5.460 -7.780 -12.626 1.00 91.88 88 ASP A N 1
ATOM 667 C CA . ASP A 1 88 ? -4.394 -7.691 -13.624 1.00 91.88 88 ASP A CA 1
ATOM 668 C C . ASP A 1 88 ? -3.136 -7.027 -13.055 1.00 91.88 88 ASP A C 1
ATOM 670 O O . ASP A 1 88 ? -3.179 -5.915 -12.523 1.00 91.88 88 ASP A O 1
ATOM 674 N N . ASP A 1 89 ? -2.010 -7.721 -13.165 1.00 89.50 89 ASP A N 1
ATOM 675 C CA . ASP A 1 89 ? -0.759 -7.302 -12.547 1.00 89.50 89 ASP A CA 1
ATOM 676 C C . ASP A 1 89 ? -0.131 -6.086 -13.229 1.00 89.50 89 ASP A C 1
ATOM 678 O O . ASP A 1 89 ? 0.391 -5.212 -12.535 1.00 89.50 89 ASP A O 1
ATOM 682 N N . ALA A 1 90 ? -0.243 -5.957 -14.552 1.00 86.88 90 ALA A N 1
ATOM 683 C CA . ALA A 1 90 ? 0.249 -4.775 -15.251 1.00 86.88 90 ALA A CA 1
ATOM 684 C C . ALA A 1 90 ? -0.542 -3.527 -14.828 1.00 86.88 90 ALA A C 1
ATOM 686 O O . ALA A 1 90 ? 0.033 -2.454 -14.622 1.00 86.88 90 ALA A O 1
ATOM 687 N N . VAL A 1 91 ? -1.856 -3.662 -14.628 1.00 87.25 91 VAL A N 1
ATOM 688 C CA . VAL A 1 91 ? -2.701 -2.594 -14.080 1.00 87.25 91 VAL A CA 1
ATOM 689 C C . VAL A 1 91 ? -2.314 -2.274 -12.635 1.00 87.25 91 VAL A C 1
ATOM 691 O O . VAL A 1 91 ? -2.221 -1.093 -12.297 1.00 87.25 91 VAL A O 1
ATOM 694 N N . LYS A 1 92 ? -2.026 -3.269 -11.783 1.00 91.75 92 LYS A N 1
ATOM 695 C CA . LYS A 1 92 ? -1.552 -3.029 -10.404 1.00 91.75 92 LYS A CA 1
ATOM 696 C C . LYS A 1 92 ? -0.236 -2.265 -10.373 1.00 91.75 92 LYS A C 1
ATOM 698 O O . LYS A 1 92 ? -0.149 -1.255 -9.679 1.00 91.75 92 LYS A O 1
ATOM 703 N N . VAL A 1 93 ? 0.760 -2.710 -11.140 1.00 87.69 93 VAL A N 1
ATOM 704 C CA . VAL A 1 93 ? 2.074 -2.058 -11.215 1.00 87.69 93 VAL A CA 1
ATOM 705 C C . VAL A 1 93 ? 1.906 -0.612 -11.674 1.00 87.69 93 VAL A C 1
ATOM 707 O O . VAL A 1 93 ? 2.297 0.299 -10.950 1.00 87.69 9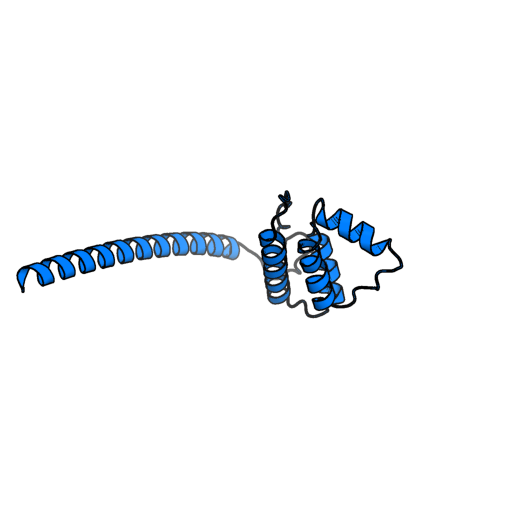3 VAL A O 1
ATOM 710 N N . ASN A 1 94 ? 1.225 -0.375 -12.798 1.00 83.81 94 ASN A N 1
ATOM 711 C CA . ASN A 1 94 ? 0.980 0.983 -13.29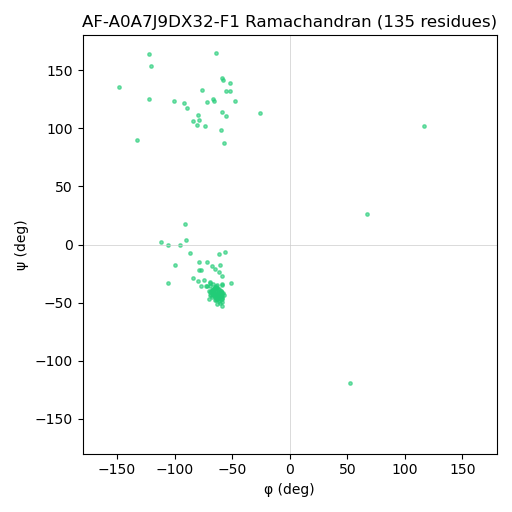6 1.00 83.81 94 ASN A CA 1
ATOM 712 C C . ASN A 1 94 ? 0.239 1.862 -12.283 1.00 83.81 94 ASN A C 1
ATOM 714 O O . ASN A 1 94 ? 0.598 3.020 -12.083 1.00 83.81 94 ASN A O 1
ATOM 718 N N . THR A 1 95 ? -0.765 1.309 -11.603 1.00 82.94 95 THR A N 1
ATOM 719 C CA . THR A 1 95 ? -1.532 2.040 -10.591 1.00 82.94 95 THR A CA 1
ATOM 720 C C . THR A 1 95 ? -0.670 2.384 -9.375 1.00 82.94 95 THR A C 1
ATOM 722 O O . THR A 1 95 ? -0.729 3.508 -8.893 1.00 82.94 95 THR A O 1
ATOM 725 N N . ALA A 1 96 ? 0.172 1.467 -8.891 1.00 87.00 96 ALA A N 1
ATOM 726 C CA . ALA A 1 96 ? 1.088 1.742 -7.784 1.00 87.00 96 ALA A CA 1
ATOM 727 C C . ALA A 1 96 ? 2.138 2.796 -8.146 1.00 87.00 96 ALA A C 1
ATOM 729 O O . ALA A 1 96 ? 2.436 3.657 -7.322 1.00 87.00 96 ALA A O 1
ATOM 730 N N . LEU A 1 97 ? 2.637 2.796 -9.385 1.00 82.56 97 LEU A N 1
ATOM 731 C CA . LEU A 1 97 ? 3.559 3.829 -9.864 1.00 82.56 97 LEU A CA 1
ATOM 732 C C . LEU A 1 97 ? 2.973 5.236 -9.787 1.00 82.56 97 LEU A C 1
ATOM 734 O O . LEU A 1 97 ? 3.705 6.177 -9.494 1.00 82.56 97 LEU A O 1
ATOM 738 N N . MET A 1 98 ? 1.661 5.385 -9.991 1.00 80.44 98 MET A N 1
ATOM 739 C CA . MET A 1 98 ? 0.981 6.677 -9.851 1.00 80.44 98 MET A CA 1
ATOM 740 C C . MET A 1 98 ? 0.945 7.193 -8.406 1.00 80.44 98 MET A C 1
ATOM 742 O O . MET A 1 98 ? 0.708 8.382 -8.201 1.00 80.44 98 MET A O 1
ATOM 746 N N . PHE A 1 99 ? 1.160 6.319 -7.420 1.00 76.75 99 PHE A N 1
ATOM 747 C CA . PHE A 1 99 ? 1.168 6.658 -5.996 1.00 76.75 99 PHE A CA 1
ATOM 748 C C . PHE A 1 99 ? 2.577 6.694 -5.384 1.00 76.75 99 PHE A C 1
ATOM 750 O O . PHE A 1 99 ? 2.703 6.997 -4.198 1.00 76.75 99 PHE A O 1
ATOM 757 N N . LEU A 1 100 ? 3.631 6.425 -6.165 1.00 75.50 100 LEU A N 1
ATOM 758 C CA . LEU A 1 100 ? 5.009 6.703 -5.757 1.00 75.50 100 LEU A CA 1
ATOM 759 C C . LEU A 1 100 ? 5.290 8.208 -5.872 1.00 75.50 100 LEU A C 1
ATOM 761 O O . LEU A 1 100 ? 5.020 8.818 -6.906 1.00 75.50 100 LEU A O 1
ATOM 765 N N . THR A 1 101 ? 5.886 8.802 -4.838 1.00 68.75 101 THR A N 1
ATOM 766 C CA . THR A 1 101 ? 6.293 10.217 -4.815 1.00 68.75 101 THR A CA 1
ATOM 767 C C . THR A 1 101 ? 7.794 10.373 -4.558 1.00 68.75 101 THR A C 1
ATOM 769 O O . THR A 1 101 ? 8.481 9.435 -4.142 1.00 68.75 101 THR A O 1
ATOM 772 N N . ASP A 1 102 ? 8.307 11.572 -4.845 1.00 61.78 102 ASP A N 1
ATOM 773 C CA . ASP A 1 102 ? 9.659 12.032 -4.519 1.00 61.78 102 ASP A CA 1
ATOM 774 C C . ASP A 1 102 ? 10.784 11.078 -4.975 1.00 61.78 102 ASP A C 1
ATOM 776 O O . ASP A 1 102 ? 10.966 10.804 -6.165 1.00 61.78 102 ASP A O 1
ATOM 780 N N . ILE A 1 103 ? 11.568 10.583 -4.017 1.00 58.72 103 ILE A N 1
ATOM 781 C CA . ILE A 1 103 ? 12.798 9.817 -4.232 1.00 58.72 103 ILE A CA 1
ATOM 782 C C . ILE A 1 103 ? 12.492 8.429 -4.813 1.00 58.72 103 ILE A C 1
ATOM 784 O O . ILE A 1 103 ? 13.219 7.958 -5.688 1.00 58.72 103 ILE A O 1
ATOM 788 N N . ALA A 1 104 ? 11.381 7.805 -4.406 1.00 66.25 104 ALA A N 1
ATOM 789 C CA . ALA A 1 104 ? 10.980 6.490 -4.904 1.00 66.25 104 ALA A CA 1
ATOM 790 C C . ALA A 1 104 ? 10.615 6.539 -6.397 1.00 66.25 104 ALA A C 1
ATOM 792 O O . ALA A 1 104 ? 10.996 5.655 -7.167 1.00 66.25 104 ALA A O 1
ATOM 793 N N . LEU A 1 105 ? 9.943 7.611 -6.833 1.00 68.81 105 LEU A N 1
ATOM 794 C CA . LEU A 1 105 ? 9.600 7.807 -8.241 1.00 68.81 105 LEU A CA 1
ATOM 795 C C . LEU A 1 105 ? 10.840 8.109 -9.099 1.00 68.81 105 LEU A C 1
ATOM 797 O O . LEU A 1 105 ? 10.949 7.608 -10.220 1.00 68.81 105 LEU A O 1
ATOM 801 N N . LEU A 1 106 ? 11.782 8.913 -8.592 1.00 67.00 106 LEU A N 1
ATOM 802 C CA . LEU A 1 106 ? 13.034 9.213 -9.297 1.00 67.00 106 LEU A CA 1
ATOM 8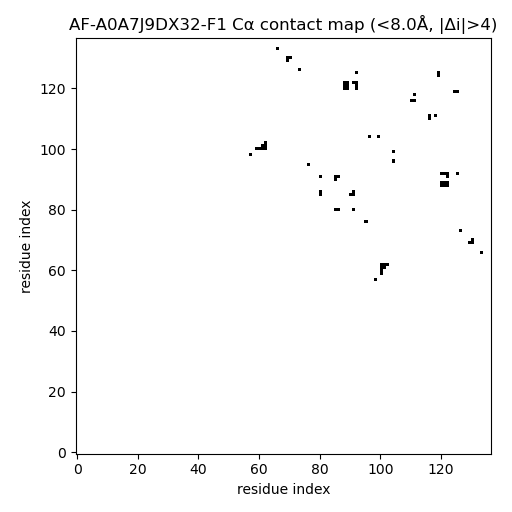03 C C . LEU A 1 106 ? 13.904 7.968 -9.473 1.00 67.00 106 LEU A C 1
ATOM 805 O O . LEU A 1 106 ? 14.408 7.729 -10.571 1.00 67.00 106 LEU A O 1
ATOM 809 N N . TRP A 1 107 ? 14.028 7.148 -8.429 1.00 74.12 107 TRP A N 1
ATOM 810 C CA . TRP A 1 107 ? 14.731 5.874 -8.521 1.00 74.12 107 TRP A CA 1
ATOM 811 C C . TRP A 1 107 ? 14.060 4.930 -9.516 1.00 74.12 107 TRP A C 1
ATOM 813 O O . TRP A 1 107 ? 14.735 4.365 -10.374 1.00 74.12 107 TRP A O 1
ATOM 823 N N . TRP A 1 108 ? 12.729 4.820 -9.469 1.00 75.19 108 TRP A N 1
ATOM 824 C CA . TRP A 1 108 ? 11.989 3.983 -10.408 1.00 75.19 108 TRP A CA 1
ATOM 825 C C . TRP A 1 108 ? 12.211 4.413 -11.864 1.00 75.19 108 TRP A C 1
ATOM 827 O O . TRP A 1 108 ? 12.425 3.582 -12.744 1.00 75.19 108 TRP A O 1
ATOM 837 N N . ARG A 1 109 ? 12.232 5.725 -12.131 1.00 71.62 109 ARG A N 1
ATOM 838 C CA . ARG A 1 109 ? 12.572 6.258 -13.460 1.00 71.62 109 ARG A CA 1
ATOM 839 C C . ARG A 1 109 ? 14.006 5.913 -13.860 1.00 71.62 109 ARG A C 1
ATOM 841 O O . ARG A 1 109 ? 14.219 5.474 -14.988 1.00 71.62 109 ARG A O 1
ATOM 848 N N . GLY A 1 110 ? 14.966 6.056 -12.946 1.00 72.50 110 GLY A N 1
ATOM 849 C CA . GLY A 1 110 ? 16.356 5.644 -13.163 1.00 72.50 110 GLY A CA 1
ATOM 850 C C . GLY A 1 110 ? 16.472 4.162 -13.528 1.00 72.50 110 GLY A C 1
ATOM 851 O O . GLY A 1 110 ? 17.141 3.824 -14.501 1.00 72.50 110 GLY A O 1
ATOM 852 N N . ARG A 1 111 ? 15.719 3.305 -12.830 1.00 74.19 111 ARG A N 1
ATOM 853 C CA . ARG A 1 111 ? 15.619 1.869 -13.103 1.00 74.19 111 ARG A CA 1
ATOM 854 C C . ARG A 1 111 ? 15.126 1.575 -14.520 1.00 74.19 111 ARG A C 1
ATOM 856 O O . ARG A 1 111 ? 15.733 0.804 -15.247 1.00 74.19 111 ARG A O 1
ATOM 863 N N . THR A 1 112 ? 14.035 2.220 -14.943 1.00 64.81 112 THR A N 1
ATOM 864 C CA . THR A 1 112 ? 13.462 1.997 -16.286 1.00 64.81 112 THR A CA 1
ATOM 865 C C . THR A 1 112 ? 14.376 2.445 -17.431 1.00 64.81 112 THR A C 1
ATOM 867 O O . THR A 1 112 ? 14.211 1.992 -18.562 1.00 64.81 112 THR A O 1
ATOM 870 N N . ILE A 1 113 ? 15.327 3.342 -17.155 1.00 65.69 113 ILE A N 1
ATOM 871 C CA . ILE A 1 113 ? 16.320 3.815 -18.128 1.00 65.69 113 ILE A CA 1
ATOM 872 C C . ILE A 1 113 ? 17.508 2.844 -18.210 1.00 65.69 113 ILE A C 1
ATOM 874 O O . ILE A 1 113 ? 18.129 2.721 -19.273 1.00 65.69 113 ILE A O 1
ATOM 878 N N . ASP A 1 114 ? 17.815 2.130 -17.124 1.00 62.84 114 ASP A N 1
ATOM 879 C CA . ASP A 1 114 ? 18.861 1.118 -17.119 1.00 62.84 114 ASP A CA 1
ATOM 880 C C . ASP A 1 114 ? 18.400 -0.139 -17.869 1.00 62.84 114 ASP A C 1
ATOM 882 O O . ASP A 1 114 ? 17.675 -0.993 -17.364 1.00 62.84 114 ASP A O 1
ATOM 886 N N . LYS A 1 115 ? 18.879 -0.282 -19.108 1.00 57.25 115 LYS A N 1
ATOM 887 C CA . LYS A 1 115 ? 18.586 -1.425 -19.989 1.00 57.25 115 LYS A CA 1
ATOM 888 C C . LYS A 1 115 ? 19.058 -2.776 -19.436 1.00 57.25 115 LYS A C 1
ATOM 890 O O . LYS A 1 115 ? 18.770 -3.803 -20.047 1.00 57.25 115 LYS A O 1
ATOM 895 N N . ARG A 1 116 ? 19.821 -2.791 -18.335 1.00 58.75 116 ARG A N 1
ATOM 896 C CA . ARG A 1 116 ? 20.225 -4.015 -17.626 1.00 58.75 116 ARG A CA 1
ATOM 897 C C . ARG A 1 116 ? 19.112 -4.568 -16.740 1.00 58.75 116 ARG A C 1
ATOM 899 O O . ARG A 1 116 ? 19.142 -5.754 -16.421 1.00 58.75 116 ARG A O 1
ATOM 906 N N . GLN A 1 117 ? 18.151 -3.737 -16.349 1.00 61.16 117 GLN A N 1
ATOM 907 C CA . GLN A 1 117 ? 17.019 -4.138 -15.527 1.00 61.16 117 GLN A CA 1
ATOM 908 C C . GLN A 1 117 ? 15.856 -4.537 -16.442 1.00 61.16 117 GLN A C 1
ATOM 910 O O . GLN A 1 117 ? 15.427 -3.785 -17.314 1.00 61.16 117 GLN A O 1
ATOM 915 N N . GLY A 1 118 ? 15.401 -5.784 -16.294 1.00 65.62 118 GLY A N 1
ATOM 916 C CA . GLY A 1 118 ? 14.311 -6.341 -17.095 1.00 65.62 118 GLY A CA 1
ATOM 917 C C . GLY A 1 118 ? 12.976 -5.625 -16.864 1.00 65.62 118 GLY A C 1
ATOM 918 O O . GLY A 1 118 ? 12.797 -4.889 -15.891 1.00 65.62 118 GLY A O 1
ATOM 919 N N . VAL A 1 119 ? 12.018 -5.863 -17.765 1.00 69.62 119 VAL A N 1
ATOM 920 C CA . VAL A 1 119 ? 10.646 -5.358 -17.620 1.00 69.62 119 VAL A CA 1
ATOM 921 C C . VAL A 1 119 ? 9.993 -6.036 -16.418 1.00 69.62 119 VAL A C 1
ATOM 923 O O . VAL A 1 119 ? 9.915 -7.259 -16.375 1.00 69.62 119 VAL A O 1
ATOM 926 N N . ILE A 1 120 ? 9.505 -5.241 -15.465 1.00 75.00 120 ILE A N 1
ATOM 927 C CA . ILE A 1 120 ? 8.680 -5.733 -14.357 1.00 75.00 120 ILE A CA 1
ATOM 928 C C . ILE A 1 120 ? 7.268 -5.931 -14.894 1.00 75.00 120 ILE A C 1
ATOM 930 O O . ILE A 1 120 ? 6.574 -4.961 -15.202 1.00 75.00 120 ILE A O 1
ATOM 934 N N . GLY A 1 121 ? 6.882 -7.192 -15.065 1.00 75.75 121 GLY A N 1
ATOM 935 C CA . GLY A 1 121 ? 5.584 -7.574 -15.618 1.00 75.75 121 GLY A CA 1
ATOM 936 C C . GLY A 1 121 ? 4.570 -7.957 -14.547 1.00 75.75 121 GLY A C 1
ATOM 937 O O . GLY A 1 121 ? 3.372 -7.978 -14.825 1.00 75.75 121 GLY A O 1
ATOM 938 N N . THR A 1 122 ? 5.037 -8.252 -13.332 1.00 87.81 122 THR A N 1
ATOM 939 C CA . THR A 1 122 ? 4.195 -8.775 -12.253 1.00 87.81 122 THR A CA 1
ATOM 940 C C . THR A 1 122 ? 4.189 -7.877 -11.022 1.00 87.81 122 THR A C 1
ATOM 942 O O . THR A 1 122 ? 5.146 -7.151 -10.732 1.00 87.81 122 THR A O 1
ATOM 945 N N . TRP A 1 123 ? 3.103 -7.956 -10.251 1.00 90.00 123 TRP A N 1
ATOM 946 C CA . TRP A 1 123 ? 3.002 -7.244 -8.975 1.00 90.00 123 TRP A CA 1
ATOM 947 C C . TRP A 1 123 ? 4.054 -7.737 -7.972 1.00 90.00 123 TRP A C 1
ATOM 949 O O . TRP A 1 123 ? 4.621 -6.950 -7.220 1.00 90.00 123 TRP A O 1
ATOM 959 N N . GLN A 1 124 ? 4.371 -9.030 -8.007 1.00 87.94 124 GLN A N 1
ATOM 960 C CA . GLN A 1 124 ? 5.360 -9.633 -7.121 1.00 87.94 124 GLN A CA 1
ATOM 961 C C . GLN A 1 124 ? 6.784 -9.135 -7.410 1.00 87.94 124 GLN A C 1
ATOM 963 O O . GLN A 1 124 ? 7.501 -8.769 -6.480 1.00 87.94 124 GLN A O 1
ATOM 968 N N . GLU A 1 125 ? 7.187 -9.064 -8.682 1.00 85.00 125 GLU A N 1
ATOM 969 C CA . GLU A 1 125 ? 8.478 -8.486 -9.081 1.00 85.00 125 GLU A CA 1
ATOM 970 C C . GLU A 1 125 ? 8.588 -7.024 -8.633 1.00 85.00 125 GLU A C 1
ATOM 972 O O . GLU A 1 125 ? 9.617 -6.623 -8.095 1.00 85.00 125 GLU A O 1
ATOM 977 N N . PHE A 1 126 ? 7.508 -6.246 -8.772 1.00 86.25 126 PHE A N 1
ATOM 978 C CA . PHE A 1 126 ? 7.442 -4.871 -8.273 1.00 86.25 126 PHE A CA 1
ATOM 979 C C . PHE A 1 126 ? 7.680 -4.792 -6.756 1.00 86.25 126 PHE A C 1
ATOM 981 O O . PHE A 1 126 ? 8.464 -3.964 -6.294 1.00 86.25 126 PHE A O 1
ATOM 988 N N . GLN A 1 127 ? 7.042 -5.668 -5.975 1.00 87.38 127 GLN A N 1
ATOM 989 C CA . GLN A 1 127 ? 7.206 -5.714 -4.519 1.00 87.38 127 GLN A CA 1
ATOM 990 C C . GLN A 1 127 ? 8.631 -6.083 -4.101 1.00 87.38 127 GLN A C 1
ATOM 992 O O . GLN A 1 127 ? 9.186 -5.441 -3.209 1.00 87.38 127 GLN A O 1
ATOM 997 N N . CYS A 1 128 ? 9.221 -7.105 -4.727 1.00 84.62 128 CYS A N 1
ATOM 998 C CA . CYS A 1 128 ? 10.593 -7.529 -4.448 1.00 84.62 128 CYS A CA 1
ATOM 999 C C . CYS A 1 128 ? 11.586 -6.401 -4.727 1.00 84.62 128 CYS A C 1
ATOM 1001 O O . CYS A 1 128 ? 12.458 -6.122 -3.908 1.00 84.62 128 CYS A O 1
ATOM 1003 N N . GLU A 1 129 ? 11.408 -5.716 -5.850 1.00 81.25 129 GLU A N 1
ATOM 1004 C CA . GLU A 1 129 ? 12.301 -4.654 -6.281 1.00 81.25 129 GLU A CA 1
ATOM 1005 C C . GLU A 1 129 ? 12.218 -3.412 -5.384 1.00 81.25 129 GLU A C 1
ATOM 1007 O O . GLU A 1 129 ? 13.235 -2.816 -5.037 1.00 81.25 129 GLU A O 1
ATOM 1012 N N . LEU A 1 130 ? 11.006 -3.053 -4.953 1.00 80.12 130 LEU A N 1
ATOM 1013 C CA . LEU A 1 130 ? 10.787 -1.924 -4.053 1.00 80.12 130 LEU A CA 1
ATOM 1014 C C . LEU A 1 130 ? 11.325 -2.202 -2.638 1.00 80.12 130 LEU A C 1
ATOM 1016 O O . LEU A 1 130 ? 11.807 -1.291 -1.971 1.00 80.12 130 LEU A O 1
ATOM 1020 N N . LYS A 1 131 ? 11.276 -3.459 -2.178 1.00 79.31 131 LYS A N 1
ATOM 1021 C CA . LYS A 1 131 ? 11.840 -3.869 -0.880 1.00 79.31 131 LYS A CA 1
ATOM 1022 C C . LYS A 1 131 ? 13.362 -4.008 -0.908 1.00 79.31 131 LYS A C 1
ATOM 1024 O O . LYS A 1 131 ? 14.009 -3.629 0.062 1.00 79.31 131 LYS A O 1
ATOM 1029 N N . GLY A 1 132 ? 13.931 -4.473 -2.023 1.00 70.38 132 GLY A N 1
ATOM 1030 C CA . GLY A 1 132 ? 15.381 -4.597 -2.213 1.00 70.38 132 GLY A CA 1
ATOM 1031 C C . GLY A 1 132 ? 16.144 -3.270 -2.112 1.00 70.38 132 GLY A C 1
ATOM 1032 O O . GLY A 1 132 ? 17.344 -3.274 -1.860 1.00 70.38 132 GLY A O 1
ATOM 1033 N N . GLN A 1 133 ? 15.457 -2.125 -2.225 1.00 60.72 133 GLN A N 1
ATOM 1034 C CA . GLN A 1 133 ? 16.047 -0.805 -1.979 1.00 60.72 133 GLN A CA 1
ATOM 1035 C C . GLN A 1 133 ? 16.574 -0.606 -0.546 1.00 60.72 133 GLN A C 1
ATOM 1037 O O . GLN A 1 133 ? 17.432 0.247 -0.349 1.00 60.72 133 GLN A O 1
ATOM 1042 N N . GLN A 1 134 ? 16.079 -1.345 0.454 1.00 50.38 134 GLN A N 1
ATOM 1043 C CA . GLN A 1 134 ? 16.484 -1.163 1.859 1.00 50.38 134 GLN A CA 1
ATOM 1044 C C . GLN A 1 134 ? 17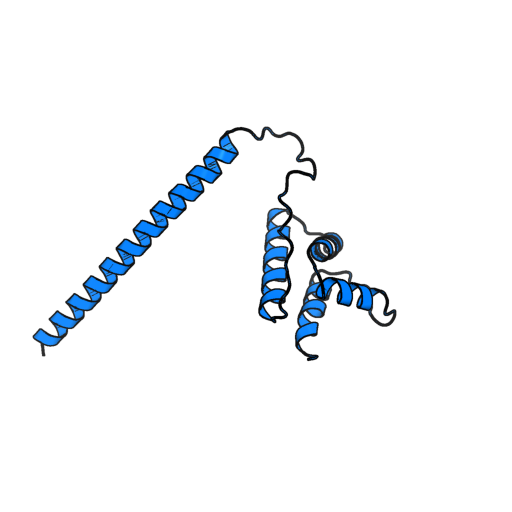.831 -1.797 2.222 1.00 50.38 134 GLN A C 1
ATOM 1046 O O . GLN A 1 134 ? 18.358 -1.490 3.285 1.00 50.38 134 GLN A O 1
ATOM 1051 N N . GLU A 1 135 ? 18.381 -2.685 1.391 1.00 41.06 135 GLU A N 1
ATOM 1052 C CA . GLU A 1 135 ? 19.591 -3.452 1.733 1.00 41.06 135 GLU A CA 1
ATOM 1053 C C . GLU A 1 135 ? 20.897 -2.825 1.204 1.00 41.06 135 GLU A C 1
ATOM 1055 O O . GLU A 1 135 ? 21.970 -3.384 1.422 1.00 41.06 135 GLU A O 1
ATOM 1060 N N . VAL A 1 136 ? 20.829 -1.688 0.496 1.00 44.31 136 VAL A N 1
ATOM 1061 C CA . VAL A 1 136 ? 21.979 -1.098 -0.229 1.00 44.31 136 VAL A CA 1
ATOM 1062 C C . VAL A 1 136 ? 22.477 0.234 0.374 1.00 44.31 136 VAL A C 1
ATOM 1064 O O . VAL A 1 136 ? 23.435 0.809 -0.141 1.00 44.31 136 VAL A O 1
ATOM 1067 N N . GLU A 1 137 ? 21.895 0.710 1.480 1.00 36.41 137 GLU A N 1
ATOM 1068 C CA . GLU A 1 137 ? 22.458 1.799 2.316 1.00 36.41 137 GLU A CA 1
ATOM 1069 C C . GLU A 1 137 ? 23.121 1.246 3.583 1.00 36.41 137 GLU A C 1
ATOM 1071 O O . GLU A 1 137 ? 24.222 1.740 3.922 1.00 36.41 137 GLU A O 1
#

Radius of gyration: 24.03 Å; Cα contacts (8 Å, |Δi|>4): 38; chains: 1; bounding box: 50×28×74 Å

pLDDT: mean 71.64, std 16.02, range [36.41, 91.88]

Organism: NCBI:txid34281

Solvent-accessible surface area (backbone atoms only — not comparable to full-atom values): 8395 Å² total; per-residue (Å²): 118,68,72,64,52,55,54,52,51,51,54,52,49,52,53,50,52,54,52,50,52,55,50,52,54,51,48,56,52,52,53,51,53,50,50,53,55,49,54,62,57,72,73,69,75,70,100,58,85,81,58,90,77,80,62,84,72,81,74,87,64,83,81,73,95,46,78,68,54,56,57,53,49,52,53,51,49,54,53,49,28,61,77,70,68,59,76,56,33,58,60,48,45,56,55,52,57,75,71,47,46,72,68,61,39,53,49,52,53,53,46,75,68,38,85,87,54,76,86,77,65,41,47,65,56,49,53,53,57,64,56,56,63,72,78,78,122

Secondary structure (DSSP, 8-state):
-HHHHHHHHHHHHHHHHHHHHHHHHHHHHHHHHHHHHHHHHHT---S----TTSS-PPPP------HHHHHHHHHHHHHHHHHHT---HHHHHHHHHTT--HHHHHHHHHHHH-TTSPP--SHHHHHHHHHHGGG--

Mean predicted aligned error: 17.96 Å

Foldseek 3Di:
DVVVVVVVVVVVVVVVVVVVVVVVVVVVVVVVVVVVVVVVVVVDDDPDPPDPPPDPDPPQDPDDDDLVVLVVLLVVLVVVCVVVVPDQFQVSLVVSLVNDDDPLNVVVVVQVVPPVRDDDRGNVSVSVVSNVVVPPD

Sequence (137 aa):
MQKSQTIRLGKALEKTIATTMALSTRIEELEGELALCRAAVGKGVSNTALSNEDVPKPKEFVGTSCACNVDNFLWRMENYFRAKGIVDDAVKVNTALMFLTDIALLWWRGRTIDKRQGVIGTWQEFQCELKGQQEVE